Protein AF-A0A6P0HA74-F1 (afdb_monomer_lite)

Sequence (114 aa):
STVGPAVLPAVVAPSTAVATASQTGPALQLDWPAAPPAAPDLDWPAPAPGEHVVVRGDCLWDVAESWLSRQHPGAPVTDAEVARAVHAWWQANAAVLGPDPDLLLPGQVLRPPG

InterPro domains:
  IPR018392 LysM domain [cd00118] (52-111)
  IPR036779 LysM domain superfamily [G3DSA:3.10.350.10] (40-114)

pLDDT: mean 78.07, std 17.73, range [39.81, 97.62]

Radius of gyration: 25.77 Å; chains: 1; bounding box: 68×34×74 Å

Organism: NCBI:txid1608614

Structure (mmCIF, N/CA/C/O backbone):
data_AF-A0A6P0HA74-F1
#
_entry.id   AF-A0A6P0HA74-F1
#
loop_
_atom_site.group_PDB
_atom_site.id
_atom_site.type_symbol
_atom_site.label_atom_id
_atom_site.label_alt_id
_atom_site.label_comp_id
_atom_site.label_asym_id
_atom_site.label_entity_id
_atom_site.label_seq_id
_atom_site.pdbx_PDB_ins_code
_atom_site.Cartn_x
_atom_site.Cartn_y
_atom_site.Cartn_z
_atom_site.occupancy
_atom_site.B_iso_or_equiv
_atom_site.auth_seq_id
_atom_site.auth_comp_id
_atom_site.auth_asym_id
_atom_site.auth_atom_id
_atom_site.pdbx_PDB_model_num
ATOM 1 N N . SER A 1 1 ? 52.073 18.113 -47.345 1.00 43.47 1 SER A N 1
ATOM 2 C CA . SER A 1 1 ? 52.523 18.630 -46.037 1.00 43.47 1 SER A CA 1
ATOM 3 C C . SER A 1 1 ? 51.297 19.187 -45.338 1.00 43.47 1 SER A C 1
ATOM 5 O O . SER A 1 1 ? 50.624 19.988 -45.958 1.00 43.47 1 SER A O 1
ATOM 7 N N . THR A 1 2 ? 50.844 18.764 -44.164 1.00 50.44 2 THR A N 1
ATOM 8 C CA . THR A 1 2 ? 51.470 17.999 -43.085 1.00 50.44 2 THR A CA 1
ATOM 9 C C . THR A 1 2 ? 50.348 17.353 -42.266 1.00 50.44 2 THR A C 1
ATOM 11 O O . THR A 1 2 ? 49.344 17.996 -41.982 1.00 50.44 2 THR A O 1
ATOM 14 N N . VAL A 1 3 ? 50.528 16.078 -41.921 1.00 50.56 3 VAL A N 1
ATOM 15 C CA . VAL A 1 3 ? 49.720 15.315 -40.961 1.00 50.56 3 VAL A CA 1
ATOM 16 C C . VAL A 1 3 ? 50.313 15.506 -39.563 1.00 50.56 3 VAL A C 1
ATOM 18 O O . VAL A 1 3 ? 51.532 15.432 -39.420 1.00 50.56 3 VAL A O 1
ATOM 21 N N . GLY A 1 4 ? 49.452 15.648 -38.549 1.00 39.81 4 GLY A N 1
ATOM 22 C CA . GLY A 1 4 ? 49.714 15.202 -37.171 1.00 39.81 4 GLY A CA 1
ATOM 23 C C . GLY A 1 4 ? 49.387 16.221 -36.062 1.00 39.81 4 GLY A C 1
ATOM 24 O O . GLY A 1 4 ? 49.480 17.419 -36.315 1.00 39.81 4 GLY A O 1
ATOM 25 N N . PRO A 1 5 ? 49.102 15.787 -34.813 1.00 52.12 5 PRO A N 1
ATOM 26 C CA . PRO A 1 5 ? 48.651 14.468 -34.364 1.00 52.12 5 PRO A CA 1
ATOM 27 C C . PRO A 1 5 ? 47.281 14.500 -33.654 1.00 52.12 5 PRO A C 1
ATOM 29 O O . PRO A 1 5 ? 46.880 15.478 -33.027 1.00 52.12 5 PRO A O 1
ATOM 32 N N . ALA A 1 6 ? 46.586 13.366 -33.734 1.00 55.09 6 ALA A N 1
ATOM 33 C CA . ALA A 1 6 ? 45.475 13.018 -32.862 1.00 55.09 6 ALA A CA 1
ATOM 34 C C . ALA A 1 6 ? 45.995 12.813 -31.431 1.00 55.09 6 ALA A C 1
ATOM 36 O O . ALA A 1 6 ? 46.968 12.085 -31.220 1.00 55.09 6 ALA A O 1
ATOM 37 N N . VAL A 1 7 ? 45.345 13.448 -30.459 1.00 53.94 7 VAL A N 1
ATOM 38 C CA . VAL A 1 7 ? 45.594 13.226 -29.033 1.00 53.94 7 VAL A CA 1
ATOM 39 C C . VAL A 1 7 ? 44.594 12.204 -28.491 1.00 53.94 7 VAL A C 1
ATOM 41 O O . VAL A 1 7 ? 43.398 12.266 -28.767 1.00 53.94 7 VAL A O 1
ATOM 44 N N . LEU A 1 8 ? 45.144 11.222 -27.780 1.00 56.34 8 LEU A N 1
ATOM 45 C CA . LEU A 1 8 ? 44.493 10.051 -27.192 1.00 56.34 8 LEU A CA 1
ATOM 46 C C . LEU A 1 8 ? 43.583 10.429 -26.001 1.00 56.34 8 LEU A C 1
ATOM 48 O O . LEU A 1 8 ? 43.788 11.484 -25.398 1.00 56.34 8 LEU A O 1
ATOM 52 N N . PRO A 1 9 ? 42.611 9.575 -25.617 1.00 54.62 9 PRO A N 1
ATOM 53 C CA . PRO A 1 9 ? 41.733 9.836 -24.479 1.00 54.62 9 PRO A CA 1
ATOM 54 C C . PRO A 1 9 ? 42.484 9.694 -23.148 1.00 54.62 9 PRO A C 1
ATOM 56 O O . PRO A 1 9 ? 43.219 8.731 -22.926 1.00 54.62 9 PRO A O 1
ATOM 59 N N . ALA A 1 10 ? 42.265 10.643 -22.240 1.00 53.97 10 ALA A N 1
ATOM 60 C CA . ALA A 1 10 ? 42.718 10.542 -20.861 1.00 53.97 10 ALA A CA 1
ATOM 61 C C . ALA A 1 10 ? 41.856 9.510 -20.117 1.00 53.97 10 ALA A C 1
ATOM 63 O O . ALA A 1 10 ? 40.655 9.703 -19.934 1.00 53.97 10 ALA A O 1
ATOM 64 N N . VAL A 1 11 ? 42.473 8.407 -19.691 1.00 57.75 11 VAL A N 1
ATOM 65 C CA . VAL A 1 11 ? 41.870 7.480 -18.732 1.00 57.75 11 VAL A CA 1
ATOM 66 C C . VAL A 1 11 ? 41.816 8.175 -17.368 1.00 57.75 11 VAL A C 1
ATOM 68 O O . VAL A 1 11 ? 42.846 8.507 -16.785 1.00 57.75 11 VAL A O 1
ATOM 71 N N . VAL A 1 12 ? 40.612 8.443 -16.866 1.00 54.41 12 VAL A N 1
ATOM 72 C CA . VAL A 1 12 ? 40.404 8.881 -15.481 1.00 54.41 12 VAL A CA 1
ATOM 73 C C . VAL A 1 12 ? 40.133 7.629 -14.657 1.00 54.41 12 VAL A C 1
ATOM 75 O O . VAL A 1 12 ? 39.069 7.024 -14.761 1.00 54.41 12 VAL A O 1
ATOM 78 N N . ALA A 1 13 ? 41.115 7.217 -13.860 1.00 54.62 13 ALA A N 1
ATOM 79 C CA . ALA A 1 13 ? 40.897 6.247 -12.797 1.00 54.62 13 ALA A CA 1
ATOM 80 C C . ALA A 1 13 ? 40.134 6.928 -11.642 1.00 54.62 13 ALA A C 1
ATOM 82 O O . ALA A 1 13 ? 40.496 8.047 -11.265 1.00 54.62 13 ALA A O 1
ATOM 83 N N . PRO A 1 14 ? 39.112 6.293 -11.043 1.00 52.38 14 PRO A N 1
ATOM 84 C CA . PRO A 1 14 ? 38.516 6.795 -9.816 1.00 52.38 14 PRO A CA 1
ATOM 85 C C . PRO A 1 14 ? 39.441 6.452 -8.641 1.00 52.38 14 PRO A C 1
ATOM 87 O O . PRO A 1 14 ? 39.481 5.313 -8.180 1.00 52.38 14 PRO A O 1
ATOM 90 N N . SER A 1 15 ? 40.194 7.430 -8.137 1.00 58.59 15 SER A N 1
ATOM 91 C CA . SER A 1 15 ? 40.829 7.293 -6.823 1.00 58.59 15 SER A CA 1
ATOM 92 C C . SER A 1 15 ? 39.768 7.487 -5.746 1.00 58.59 15 SER A C 1
ATOM 94 O O . SER A 1 15 ? 39.423 8.607 -5.373 1.00 58.59 15 SER A O 1
ATOM 96 N N . THR A 1 16 ? 39.241 6.373 -5.246 1.00 57.06 16 THR A N 1
ATOM 97 C CA . THR A 1 16 ? 38.525 6.296 -3.973 1.00 57.06 16 THR A CA 1
ATOM 98 C C . THR A 1 16 ? 39.425 6.781 -2.843 1.00 57.06 16 THR A C 1
ATOM 100 O O . THR A 1 16 ? 40.361 6.094 -2.442 1.00 57.06 16 THR A O 1
ATOM 103 N N . ALA A 1 17 ? 39.102 7.947 -2.297 1.00 54.72 17 ALA A N 1
ATOM 104 C CA . ALA A 1 17 ? 39.505 8.351 -0.961 1.00 54.72 17 ALA A CA 1
ATOM 105 C C . ALA A 1 17 ? 38.378 9.201 -0.368 1.00 54.72 17 ALA A C 1
ATOM 107 O O . ALA A 1 17 ? 38.397 10.428 -0.435 1.00 54.72 17 ALA A O 1
ATOM 108 N N . VAL A 1 18 ? 37.361 8.542 0.194 1.00 53.84 18 VAL A N 1
ATOM 109 C CA . VAL A 1 18 ? 36.449 9.223 1.116 1.00 53.84 18 VAL A CA 1
ATOM 110 C C . VAL A 1 18 ? 37.223 9.364 2.420 1.00 53.84 18 VAL A C 1
ATOM 112 O O . VAL A 1 18 ? 37.295 8.441 3.226 1.00 53.84 18 VAL A O 1
ATOM 115 N N . ALA A 1 19 ? 37.900 10.499 2.574 1.00 52.91 19 ALA A N 1
ATOM 116 C CA . ALA A 1 19 ? 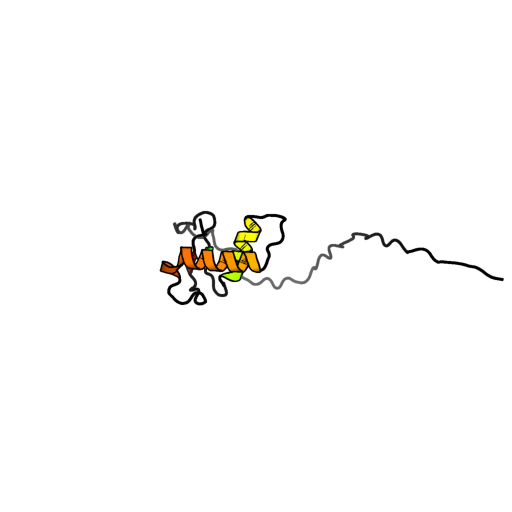38.472 10.889 3.846 1.00 52.91 19 ALA A CA 1
ATOM 117 C C . ALA A 1 19 ? 37.314 11.063 4.834 1.00 52.91 19 ALA A C 1
ATOM 119 O O . ALA A 1 19 ? 36.489 11.965 4.685 1.00 52.91 19 ALA A O 1
ATOM 120 N N . THR A 1 20 ? 37.239 10.181 5.829 1.00 54.62 20 THR A N 1
ATOM 121 C CA . THR A 1 20 ? 36.370 10.348 6.993 1.00 54.62 20 THR A CA 1
ATOM 122 C C . THR A 1 20 ? 36.833 11.593 7.742 1.00 54.62 20 THR A C 1
ATOM 124 O O . THR A 1 20 ? 37.724 11.536 8.587 1.00 54.62 20 THR A O 1
ATOM 127 N N . ALA A 1 21 ? 36.267 12.747 7.399 1.00 58.16 21 ALA A N 1
ATOM 128 C CA . ALA A 1 21 ? 36.385 13.934 8.221 1.00 58.16 21 ALA A CA 1
ATOM 129 C C . ALA A 1 21 ? 35.566 13.680 9.489 1.00 58.16 21 ALA A C 1
ATOM 131 O O . ALA A 1 21 ? 34.340 13.795 9.486 1.00 58.16 21 ALA A O 1
ATOM 132 N N . SER A 1 22 ? 36.250 13.295 10.567 1.00 51.66 22 SER A N 1
ATOM 133 C CA . SER A 1 22 ? 35.706 13.336 11.920 1.00 51.66 22 SER A CA 1
ATOM 134 C C . SER A 1 22 ? 35.312 14.780 12.224 1.00 51.66 22 SER A C 1
ATOM 136 O O . SER A 1 22 ? 36.145 15.604 12.599 1.00 51.66 22 SER A O 1
ATOM 138 N N . GLN A 1 23 ? 34.042 15.111 11.995 1.00 56.16 23 GLN A N 1
ATOM 139 C CA . GLN A 1 23 ? 33.460 16.379 12.409 1.00 56.16 23 GLN A CA 1
ATOM 140 C C . GLN A 1 23 ? 33.321 16.364 13.932 1.00 56.16 23 GLN A C 1
ATOM 142 O O . GLN A 1 23 ? 32.290 15.977 14.472 1.00 56.16 23 GLN A O 1
ATOM 147 N N . THR A 1 24 ? 34.364 16.805 14.634 1.00 58.50 24 THR A N 1
ATOM 148 C CA . THR A 1 24 ? 34.254 17.217 16.037 1.00 58.50 24 THR A CA 1
ATOM 149 C C . THR A 1 24 ? 33.698 18.640 16.069 1.00 58.50 24 THR A C 1
ATOM 151 O O . THR A 1 24 ? 34.410 19.605 16.333 1.00 58.50 24 THR A O 1
ATOM 154 N N . GLY A 1 25 ? 32.418 18.778 15.729 1.00 60.03 25 GLY A N 1
ATOM 155 C CA . GLY A 1 25 ? 31.619 19.906 16.196 1.00 60.03 25 GLY A CA 1
ATOM 156 C C . GLY A 1 25 ? 31.120 19.595 17.610 1.00 60.03 25 GLY A C 1
ATOM 157 O O . GLY A 1 25 ? 30.911 18.418 17.916 1.00 60.03 25 GLY A O 1
ATOM 158 N N . PRO A 1 26 ? 30.928 20.590 18.494 1.00 56.66 26 PRO A N 1
ATOM 159 C CA . PRO A 1 26 ? 30.213 20.352 19.737 1.00 56.66 26 PRO A CA 1
ATOM 160 C C . PRO A 1 26 ? 28.817 19.853 19.368 1.00 56.66 26 PRO A C 1
ATOM 162 O O . PRO A 1 26 ? 28.005 20.596 18.815 1.00 56.66 26 PRO A O 1
ATOM 165 N N . ALA A 1 27 ? 28.562 18.570 19.618 1.00 61.34 27 ALA A N 1
ATOM 166 C CA . ALA A 1 27 ? 27.219 18.039 19.560 1.00 61.34 27 ALA A CA 1
ATOM 167 C C . ALA A 1 27 ? 26.399 18.866 20.553 1.00 61.34 27 ALA A C 1
ATOM 169 O O . ALA A 1 27 ? 26.670 18.849 21.754 1.00 61.34 27 ALA A O 1
ATOM 170 N N . LEU A 1 28 ? 25.433 19.632 20.043 1.00 60.47 28 LEU A N 1
ATOM 171 C CA . LEU A 1 28 ? 24.293 20.078 20.829 1.00 60.47 28 LEU A CA 1
ATOM 172 C C . LEU A 1 28 ? 23.624 18.797 21.313 1.00 60.47 28 LEU A C 1
ATOM 174 O O . LEU A 1 28 ? 22.827 18.190 20.599 1.00 60.47 28 LEU A O 1
ATOM 178 N N . GLN A 1 29 ? 24.065 18.324 22.474 1.00 58.56 29 GLN A N 1
ATOM 179 C CA . GLN A 1 29 ? 23.509 17.164 23.129 1.00 58.56 29 GLN A CA 1
ATOM 180 C C . GLN A 1 29 ? 22.115 17.587 23.560 1.00 58.56 29 GLN A C 1
ATOM 182 O O . GLN A 1 29 ? 21.932 18.246 24.575 1.00 58.56 29 GLN A O 1
ATOM 187 N N . LEU A 1 30 ? 21.145 17.311 22.692 1.00 62.97 30 LEU A N 1
ATOM 188 C CA . LEU A 1 30 ? 19.745 17.406 23.033 1.00 62.97 30 LEU A CA 1
ATOM 189 C C . LEU A 1 30 ? 19.576 16.471 24.233 1.00 62.97 30 LEU A C 1
ATOM 191 O O . LEU A 1 30 ? 19.823 15.273 24.091 1.00 62.97 30 LEU A O 1
ATOM 195 N N . ASP A 1 31 ? 19.217 17.011 25.401 1.00 64.69 31 ASP A N 1
ATOM 196 C CA . ASP A 1 31 ? 18.891 16.258 26.622 1.00 64.69 31 ASP A CA 1
ATOM 197 C C . ASP A 1 31 ? 17.576 15.472 26.444 1.00 64.69 31 ASP A C 1
ATOM 199 O O . ASP A 1 31 ? 16.661 15.505 27.266 1.00 64.69 31 ASP A O 1
ATOM 203 N N . TRP A 1 32 ? 17.450 14.789 25.306 1.00 59.81 32 TRP A N 1
ATOM 204 C CA . TRP A 1 32 ? 16.455 13.770 25.079 1.00 59.81 32 TRP A CA 1
ATOM 205 C C . TRP A 1 32 ? 16.746 12.648 26.078 1.00 59.81 32 TRP A C 1
ATOM 207 O O . TRP A 1 32 ? 17.893 12.188 26.148 1.00 59.81 32 TRP A O 1
ATOM 217 N N . PRO A 1 33 ? 15.758 12.207 26.873 1.00 64.25 33 PRO A N 1
ATOM 218 C CA . PRO A 1 33 ? 15.972 11.093 27.778 1.00 64.25 33 PRO A CA 1
ATOM 219 C C . PRO A 1 33 ? 16.472 9.906 26.956 1.00 64.25 33 PRO A C 1
ATOM 221 O O . PRO A 1 33 ? 15.891 9.571 25.922 1.00 64.25 33 PRO A O 1
ATOM 224 N N . ALA A 1 34 ? 17.589 9.317 27.394 1.00 65.44 34 ALA A N 1
ATOM 225 C CA . ALA A 1 34 ? 18.159 8.118 26.794 1.00 65.44 34 ALA A CA 1
ATOM 226 C C . ALA A 1 34 ? 17.041 7.118 26.475 1.00 65.44 34 ALA A C 1
ATOM 228 O O . ALA A 1 34 ? 16.107 6.995 27.268 1.00 65.44 34 ALA A O 1
ATOM 229 N N . ALA A 1 35 ? 17.144 6.497 25.292 1.00 61.84 35 ALA A N 1
ATOM 230 C CA . ALA A 1 35 ? 16.149 5.639 24.651 1.00 61.84 35 ALA A CA 1
ATOM 231 C C . ALA A 1 35 ? 15.139 5.031 25.643 1.00 61.84 35 ALA A C 1
ATOM 233 O O . ALA A 1 35 ? 15.575 4.404 26.615 1.00 61.84 35 ALA A O 1
ATOM 234 N N . PRO A 1 36 ? 13.818 5.200 25.418 1.00 63.25 36 PRO A N 1
ATOM 235 C CA . PRO A 1 36 ? 12.823 4.632 26.315 1.00 63.25 36 PRO A CA 1
ATOM 236 C C . PRO A 1 36 ? 13.139 3.145 26.535 1.00 63.25 36 PRO A C 1
ATOM 238 O O . PRO A 1 36 ? 13.561 2.480 25.580 1.00 63.25 36 PRO A O 1
ATOM 241 N N . PRO A 1 37 ? 12.984 2.618 27.767 1.00 62.50 37 PRO A N 1
ATOM 242 C CA . PRO A 1 37 ? 13.084 1.180 27.987 1.00 62.50 37 PRO A CA 1
ATOM 243 C C . PRO A 1 37 ? 12.192 0.502 26.951 1.00 62.50 37 PRO A C 1
ATOM 245 O O . PRO A 1 37 ? 11.111 1.033 26.678 1.00 62.50 37 PRO A O 1
ATOM 248 N N . ALA A 1 38 ? 12.689 -0.585 26.343 1.00 61.59 38 ALA A N 1
ATOM 249 C CA . ALA A 1 38 ? 11.983 -1.349 25.317 1.00 61.59 38 ALA A CA 1
ATOM 250 C C . ALA A 1 38 ? 10.492 -1.335 25.644 1.00 61.59 38 ALA A C 1
ATOM 252 O O . ALA A 1 38 ? 10.103 -1.768 26.734 1.00 61.59 38 ALA A O 1
ATOM 253 N N . ALA A 1 39 ? 9.708 -0.686 24.774 1.00 63.72 39 ALA A N 1
ATOM 254 C CA . ALA A 1 39 ? 8.276 -0.565 24.973 1.00 63.72 39 ALA A CA 1
ATOM 255 C C . ALA A 1 39 ? 7.746 -1.959 25.337 1.00 63.72 39 ALA A C 1
ATOM 257 O O . ALA A 1 39 ? 8.240 -2.9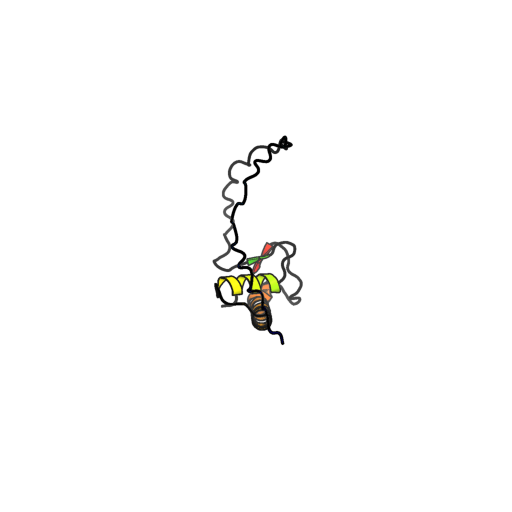31 24.757 1.00 63.72 39 ALA A O 1
ATOM 258 N N . PRO A 1 40 ? 6.818 -2.083 26.308 1.00 59.38 40 PRO A N 1
ATOM 259 C CA . PRO A 1 40 ? 6.205 -3.377 26.574 1.00 59.38 40 PRO A CA 1
ATOM 260 C C . PRO A 1 40 ? 5.763 -3.948 25.232 1.00 59.38 40 PRO A C 1
ATOM 262 O O . PRO A 1 40 ? 5.248 -3.175 24.418 1.00 59.38 40 PRO A O 1
ATOM 265 N N . ASP A 1 41 ? 6.018 -5.237 24.994 1.00 61.41 41 ASP A N 1
ATOM 266 C CA . ASP A 1 41 ? 5.526 -5.947 23.820 1.00 61.41 41 ASP A CA 1
ATOM 267 C C . ASP A 1 41 ? 4.003 -5.795 23.816 1.00 61.41 41 ASP A C 1
ATOM 269 O O . ASP A 1 41 ? 3.261 -6.548 24.447 1.00 61.41 41 ASP A O 1
ATOM 273 N N . LEU A 1 42 ? 3.526 -4.716 23.197 1.00 60.81 42 LEU A N 1
ATOM 274 C CA . LEU A 1 42 ? 2.134 -4.544 22.879 1.00 60.81 42 LEU A CA 1
ATOM 275 C C . LEU A 1 42 ? 1.882 -5.715 21.945 1.00 60.81 42 LEU A C 1
ATOM 277 O O . LEU A 1 42 ? 2.486 -5.772 20.875 1.00 60.81 42 LEU A O 1
ATOM 281 N N . ASP A 1 43 ? 1.049 -6.653 22.392 1.00 62.62 43 ASP A N 1
ATOM 282 C CA . ASP A 1 43 ? 0.607 -7.861 21.681 1.00 62.62 43 ASP A CA 1
ATOM 283 C C . ASP A 1 43 ? -0.278 -7.472 20.476 1.00 62.62 43 ASP A C 1
ATOM 285 O O . ASP A 1 43 ? -1.371 -7.986 20.240 1.00 62.62 43 ASP A O 1
ATOM 289 N N . TRP A 1 44 ? 0.147 -6.434 19.755 1.00 57.31 44 TRP A N 1
ATOM 290 C CA . TRP A 1 44 ? -0.449 -6.010 18.522 1.00 57.31 44 TRP A CA 1
ATOM 291 C C . TRP A 1 44 ? -0.076 -7.066 17.491 1.00 57.31 44 TRP A C 1
ATOM 293 O O . TRP A 1 44 ? 1.117 -7.325 17.292 1.00 57.31 44 TRP A O 1
ATOM 303 N N . PRO A 1 45 ? -1.063 -7.695 16.839 1.00 63.19 45 PRO A N 1
ATOM 304 C CA . PRO A 1 45 ? -0.770 -8.671 15.812 1.00 63.19 45 PRO A CA 1
ATOM 305 C C . PRO A 1 45 ? 0.074 -7.995 14.731 1.00 63.19 45 PRO A C 1
ATOM 307 O O . PRO A 1 45 ? -0.332 -6.992 14.137 1.00 63.19 45 PRO A O 1
ATOM 310 N N . ALA A 1 46 ? 1.273 -8.530 14.505 1.00 69.06 46 ALA A N 1
ATOM 311 C CA . ALA A 1 46 ? 2.105 -8.085 13.404 1.00 69.06 46 ALA A CA 1
ATOM 312 C C . ALA A 1 46 ? 1.375 -8.387 12.082 1.00 69.06 46 ALA A C 1
ATOM 314 O O . ALA A 1 46 ? 0.796 -9.473 11.950 1.00 69.06 46 ALA A O 1
ATOM 315 N N . PRO A 1 47 ? 1.391 -7.458 11.111 1.00 72.56 47 PRO A N 1
ATOM 316 C CA . PRO A 1 47 ? 0.835 -7.711 9.789 1.00 72.56 47 PRO A CA 1
ATOM 317 C C . PRO A 1 47 ? 1.479 -8.959 9.174 1.00 72.56 47 PRO A C 1
ATOM 319 O O . PRO A 1 47 ? 2.683 -9.197 9.320 1.00 72.56 47 PRO A O 1
ATOM 322 N N . ALA A 1 48 ? 0.667 -9.774 8.504 1.00 77.12 48 ALA A N 1
ATOM 323 C CA . ALA A 1 48 ? 1.135 -10.980 7.836 1.00 77.12 48 ALA A CA 1
ATOM 324 C C . ALA A 1 48 ? 2.163 -10.630 6.738 1.00 77.12 48 ALA A C 1
ATOM 326 O O . ALA A 1 48 ? 2.192 -9.499 6.243 1.00 77.12 48 ALA A O 1
ATOM 327 N N . PRO A 1 49 ? 3.023 -11.576 6.318 1.00 77.19 49 PRO A N 1
ATOM 328 C CA . PRO A 1 49 ? 4.041 -11.305 5.310 1.00 77.19 49 PRO A CA 1
ATOM 329 C C . PRO A 1 49 ? 3.443 -10.697 4.035 1.00 77.19 49 PRO A C 1
ATOM 331 O O . PRO A 1 49 ? 2.619 -11.313 3.364 1.00 77.19 49 PRO A O 1
ATOM 334 N N . GLY A 1 50 ? 3.882 -9.483 3.699 1.00 83.31 50 GLY A N 1
ATOM 335 C CA . GLY A 1 50 ? 3.420 -8.757 2.516 1.00 83.31 50 GLY A CA 1
ATOM 336 C C . GLY A 1 50 ? 2.213 -7.842 2.738 1.00 83.31 50 GLY A C 1
ATOM 337 O O . GLY A 1 50 ? 1.915 -7.070 1.830 1.00 83.31 50 GLY A O 1
ATOM 338 N N . GLU A 1 51 ? 1.569 -7.871 3.908 1.00 91.50 51 GLU A N 1
ATOM 339 C CA . GLU A 1 51 ? 0.582 -6.858 4.297 1.00 91.50 51 GLU A CA 1
ATOM 340 C C . GLU A 1 51 ? 1.254 -5.495 4.509 1.00 91.50 51 GLU A C 1
ATOM 342 O O . GLU A 1 51 ? 2.411 -5.400 4.929 1.00 91.50 51 GLU A O 1
ATOM 347 N N . HIS A 1 52 ? 0.517 -4.430 4.200 1.00 93.44 52 HIS A N 1
ATOM 348 C CA . HIS A 1 52 ? 0.974 -3.050 4.326 1.00 93.44 52 HIS A CA 1
ATOM 349 C C . HIS A 1 52 ? 0.050 -2.281 5.264 1.00 93.44 52 HIS A C 1
ATOM 351 O O . HIS A 1 52 ? -1.156 -2.216 5.034 1.00 93.44 52 HIS A O 1
ATOM 357 N N . VAL A 1 53 ? 0.608 -1.689 6.319 1.00 94.69 53 VAL A N 1
ATOM 358 C CA . VAL A 1 53 ? -0.135 -0.782 7.202 1.00 94.69 53 VAL A CA 1
ATOM 359 C C . VAL A 1 53 ? -0.020 0.623 6.634 1.00 94.69 53 VAL A C 1
ATOM 361 O O . VAL A 1 53 ? 1.079 1.166 6.565 1.00 94.69 53 VAL A O 1
ATOM 364 N N . VAL A 1 54 ? -1.152 1.210 6.257 1.00 93.94 54 VAL A N 1
ATOM 365 C CA . VAL A 1 54 ? -1.222 2.568 5.719 1.00 93.94 54 VAL A CA 1
ATOM 366 C C . VAL A 1 54 ? -0.732 3.562 6.765 1.00 93.94 54 VAL A C 1
ATOM 368 O O . VAL A 1 54 ? -1.271 3.637 7.874 1.00 93.94 54 VAL A O 1
ATOM 371 N N . VAL A 1 55 ? 0.252 4.374 6.398 1.00 92.44 55 VAL A N 1
ATOM 372 C CA . VAL A 1 55 ? 0.703 5.532 7.171 1.00 92.44 55 VAL A CA 1
ATOM 373 C C . VAL A 1 55 ? 0.295 6.834 6.484 1.00 92.44 55 VAL A C 1
ATOM 375 O O . VAL A 1 55 ? -0.145 6.868 5.336 1.00 92.44 55 VAL A O 1
ATOM 378 N N . ARG A 1 56 ? 0.397 7.953 7.208 1.00 89.94 56 ARG A N 1
ATOM 379 C CA . ARG A 1 56 ? 0.075 9.267 6.641 1.00 89.94 56 ARG A CA 1
ATOM 380 C C . ARG A 1 56 ? 0.988 9.552 5.443 1.00 89.94 56 ARG A C 1
ATOM 382 O O . ARG A 1 56 ? 2.196 9.664 5.624 1.00 89.94 56 ARG A O 1
ATOM 389 N N . GLY A 1 57 ? 0.381 9.796 4.283 1.00 90.88 57 GLY A N 1
ATOM 390 C CA . GLY A 1 57 ? 1.088 10.134 3.046 1.00 90.88 57 GLY A CA 1
ATOM 391 C C . GLY A 1 57 ? 1.265 8.958 2.088 1.00 90.88 57 GLY A C 1
ATOM 392 O O . GLY A 1 57 ? 1.730 9.189 0.980 1.00 90.88 57 GLY A O 1
ATOM 393 N N . ASP A 1 58 ? 0.864 7.747 2.480 1.00 93.88 58 ASP A N 1
ATOM 394 C CA . ASP A 1 58 ? 0.844 6.609 1.565 1.00 93.88 58 ASP A CA 1
ATOM 395 C C . ASP A 1 58 ? -0.171 6.809 0.438 1.00 93.88 58 ASP A C 1
ATOM 397 O O . ASP A 1 58 ? -1.265 7.345 0.637 1.00 93.88 58 ASP A O 1
ATOM 401 N N . CYS A 1 59 ? 0.175 6.283 -0.733 1.00 94.06 59 CYS A N 1
ATOM 402 C CA . CYS A 1 59 ? -0.734 6.096 -1.851 1.00 94.06 59 CYS A CA 1
ATOM 403 C C . CYS A 1 59 ? -0.604 4.664 -2.394 1.00 94.06 59 CYS A C 1
ATOM 405 O O . CYS A 1 59 ? 0.426 4.008 -2.216 1.00 94.06 59 CYS A O 1
ATOM 407 N N . LEU A 1 60 ? -1.640 4.158 -3.072 1.00 94.00 60 LEU A N 1
ATOM 408 C CA . LEU A 1 60 ? -1.608 2.791 -3.612 1.00 94.00 60 LEU A CA 1
ATOM 409 C C . LEU A 1 60 ? -0.480 2.572 -4.625 1.00 94.00 60 LEU A C 1
ATOM 411 O O . LEU A 1 60 ? -0.005 1.444 -4.744 1.00 94.00 60 LEU A O 1
ATOM 415 N N . TRP A 1 61 ? -0.060 3.620 -5.340 1.00 95.62 61 TRP A N 1
ATOM 416 C CA . TRP A 1 61 ? 1.034 3.541 -6.307 1.00 95.62 61 TRP A CA 1
ATOM 417 C C . TRP A 1 61 ? 2.342 3.130 -5.634 1.00 95.62 61 TRP A C 1
ATOM 419 O O . TRP A 1 61 ? 2.908 2.101 -5.993 1.00 95.62 61 TRP A O 1
ATOM 429 N N . ASP A 1 62 ? 2.760 3.860 -4.599 1.00 95.31 62 ASP A N 1
ATOM 430 C CA . ASP A 1 62 ? 4.008 3.591 -3.875 1.00 95.31 62 ASP A CA 1
ATOM 431 C C . ASP A 1 62 ? 3.975 2.224 -3.177 1.00 95.31 62 ASP A C 1
ATOM 433 O O . ASP A 1 62 ? 4.958 1.477 -3.182 1.00 95.31 62 ASP A O 1
ATOM 437 N N . VAL A 1 63 ? 2.820 1.848 -2.613 1.00 94.94 63 VAL A N 1
ATOM 438 C CA . VAL A 1 63 ? 2.623 0.527 -1.993 1.00 94.94 63 VAL A CA 1
ATOM 439 C C . VAL A 1 63 ? 2.787 -0.586 -3.031 1.00 94.94 63 VAL A C 1
ATOM 441 O O . VAL A 1 63 ? 3.503 -1.565 -2.790 1.00 94.94 63 VAL A O 1
ATOM 444 N N . ALA A 1 64 ? 2.156 -0.436 -4.197 1.00 95.88 64 ALA A N 1
ATOM 445 C CA . ALA A 1 64 ? 2.219 -1.409 -5.277 1.00 95.88 64 ALA A CA 1
ATOM 446 C C . ALA A 1 64 ? 3.623 -1.501 -5.894 1.00 95.88 64 ALA A C 1
ATOM 448 O O . ALA A 1 64 ? 4.118 -2.609 -6.107 1.00 95.88 64 ALA A O 1
ATOM 449 N N . GLU A 1 65 ? 4.284 -0.369 -6.134 1.00 96.50 65 GLU A N 1
ATOM 450 C CA . GLU A 1 65 ? 5.648 -0.303 -6.665 1.00 96.50 65 GLU A CA 1
ATOM 451 C C . GLU A 1 65 ? 6.658 -0.942 -5.702 1.00 96.50 65 GLU A C 1
ATOM 453 O O . GLU A 1 65 ? 7.464 -1.788 -6.104 1.00 96.50 65 GLU A O 1
ATOM 458 N N . SER A 1 66 ? 6.578 -0.612 -4.410 1.00 95.12 66 SER A N 1
ATOM 459 C CA . SER A 1 66 ? 7.417 -1.208 -3.366 1.00 95.12 66 SER A CA 1
ATOM 460 C C . SER A 1 66 ? 7.197 -2.718 -3.251 1.00 95.12 66 SER A C 1
ATOM 462 O O . SER A 1 66 ? 8.142 -3.496 -3.084 1.00 95.12 66 SER A O 1
ATOM 464 N N . TRP A 1 67 ? 5.947 -3.171 -3.364 1.00 95.12 67 TRP A N 1
ATOM 465 C CA . TRP A 1 67 ? 5.619 -4.595 -3.379 1.00 95.12 67 TRP A CA 1
ATOM 466 C C . TRP A 1 67 ? 6.183 -5.313 -4.616 1.00 95.12 67 TRP A C 1
ATOM 468 O O . TRP A 1 67 ? 6.813 -6.360 -4.464 1.00 95.12 67 TRP A O 1
ATOM 478 N N . LEU A 1 68 ? 6.037 -4.742 -5.817 1.00 95.50 68 LEU A N 1
ATOM 479 C CA . LEU A 1 68 ? 6.610 -5.295 -7.052 1.00 95.50 68 LEU A CA 1
ATOM 480 C C . LEU A 1 68 ? 8.141 -5.354 -6.995 1.00 95.50 68 LEU A C 1
ATOM 482 O O . LEU A 1 68 ? 8.725 -6.385 -7.325 1.00 95.50 68 LEU A O 1
ATOM 486 N N . SER A 1 69 ? 8.786 -4.297 -6.500 1.00 95.06 69 SER A N 1
ATOM 487 C CA . SER A 1 69 ? 10.247 -4.226 -6.362 1.00 95.06 69 SER A CA 1
ATOM 488 C C . SER A 1 69 ? 10.794 -5.314 -5.434 1.00 95.06 69 SER A C 1
ATOM 490 O O . SER A 1 69 ? 11.856 -5.883 -5.689 1.00 95.06 69 SER A O 1
ATOM 492 N N . ARG A 1 70 ? 10.053 -5.651 -4.368 1.00 93.69 70 ARG A N 1
ATOM 493 C CA . ARG A 1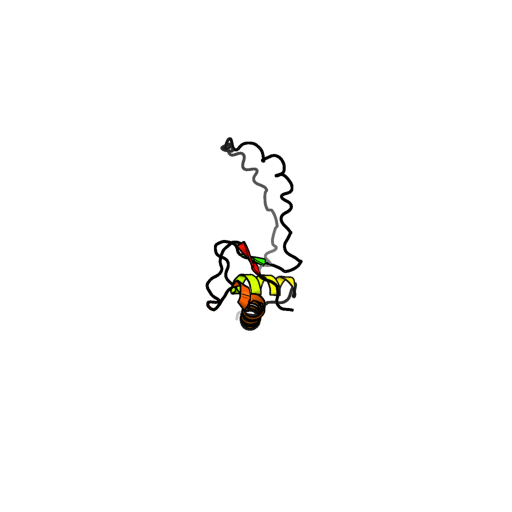 70 ? 10.403 -6.757 -3.462 1.00 93.69 70 ARG A CA 1
ATOM 494 C C . ARG A 1 70 ? 10.210 -8.131 -4.099 1.00 93.69 70 ARG A C 1
ATOM 496 O O . ARG A 1 70 ? 10.974 -9.041 -3.790 1.00 93.69 70 ARG A O 1
ATOM 503 N N . GLN A 1 71 ? 9.208 -8.293 -4.960 1.00 92.06 71 GLN A N 1
ATOM 504 C CA . GLN A 1 71 ? 8.946 -9.564 -5.640 1.00 92.06 71 GLN A CA 1
ATOM 505 C C . GLN A 1 71 ? 9.878 -9.838 -6.818 1.00 92.06 71 GLN A C 1
ATOM 507 O O . GLN A 1 71 ? 10.184 -10.998 -7.097 1.00 92.06 71 GLN A O 1
ATOM 512 N N . HIS A 1 72 ? 10.344 -8.791 -7.495 1.00 92.31 72 HIS A N 1
ATOM 513 C CA . HIS A 1 72 ? 11.204 -8.894 -8.669 1.00 92.31 72 HIS A CA 1
ATOM 514 C C . HIS A 1 72 ? 12.562 -8.220 -8.425 1.00 92.31 72 HIS A C 1
ATOM 516 O O . HIS A 1 72 ? 12.909 -7.253 -9.108 1.00 92.31 72 HIS A O 1
ATOM 522 N N . PRO A 1 73 ? 13.362 -8.713 -7.458 1.00 92.44 73 PRO A N 1
ATOM 523 C CA . PRO A 1 73 ? 14.638 -8.094 -7.136 1.00 92.44 73 PRO A CA 1
ATOM 524 C C . PRO A 1 73 ? 15.566 -8.109 -8.358 1.00 92.44 73 PRO A C 1
ATOM 526 O O . PRO A 1 73 ? 15.855 -9.160 -8.929 1.00 92.44 73 PRO A O 1
ATOM 529 N N . GLY A 1 74 ? 16.047 -6.928 -8.750 1.00 90.94 74 GLY A N 1
ATOM 530 C CA . GLY A 1 74 ? 16.975 -6.757 -9.872 1.00 90.94 74 GLY A CA 1
ATOM 531 C C . GLY A 1 74 ? 16.324 -6.601 -11.250 1.00 90.94 74 GLY A C 1
ATOM 532 O O . GLY A 1 74 ? 17.052 -6.423 -12.225 1.00 90.94 74 GLY A O 1
ATOM 533 N N . ALA A 1 75 ? 14.992 -6.621 -11.345 1.00 93.00 75 ALA A N 1
ATOM 534 C CA . ALA A 1 75 ? 14.271 -6.225 -12.552 1.00 93.00 75 ALA A CA 1
ATOM 535 C C . ALA A 1 75 ? 13.694 -4.807 -12.387 1.00 93.00 75 ALA A C 1
ATOM 537 O O . ALA A 1 75 ? 13.222 -4.470 -11.299 1.00 93.00 75 ALA A O 1
ATOM 538 N N . PRO A 1 76 ? 13.722 -3.961 -13.433 1.00 92.94 76 PRO A N 1
ATOM 539 C CA . PRO A 1 76 ? 13.012 -2.691 -13.394 1.00 92.94 76 PRO A CA 1
ATOM 540 C C . PRO A 1 76 ? 11.504 -2.954 -13.361 1.00 92.94 76 PRO A C 1
ATOM 542 O O . PRO A 1 76 ? 10.996 -3.732 -14.166 1.00 92.94 76 PRO A O 1
ATOM 545 N N . VAL A 1 77 ? 10.806 -2.286 -12.447 1.00 96.44 77 VAL A N 1
ATOM 546 C CA . VAL A 1 77 ? 9.343 -2.254 -12.415 1.00 96.44 77 VAL A CA 1
ATOM 5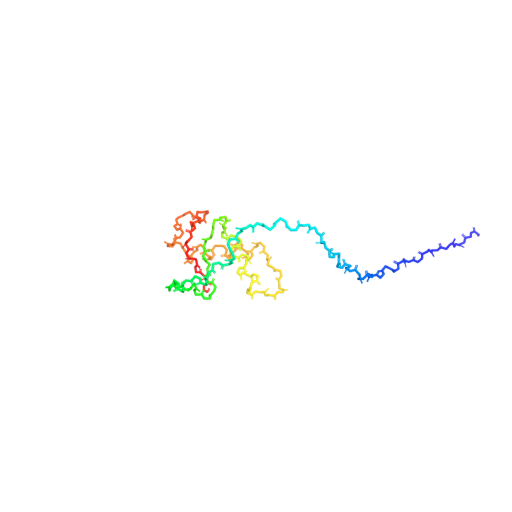47 C C . VAL A 1 77 ? 8.876 -1.154 -13.363 1.00 96.44 77 VAL A C 1
ATOM 549 O O . VAL A 1 77 ? 9.376 -0.032 -13.308 1.00 96.44 77 VAL A O 1
ATOM 552 N N . THR A 1 78 ? 7.953 -1.473 -14.264 1.00 97.25 78 THR A N 1
ATOM 553 C CA . THR A 1 78 ? 7.397 -0.507 -15.222 1.00 97.25 78 THR A CA 1
ATOM 554 C C . THR A 1 78 ? 6.105 0.121 -14.701 1.00 97.25 78 THR A C 1
ATOM 556 O O . THR A 1 78 ? 5.318 -0.541 -14.027 1.00 97.25 78 THR A O 1
ATOM 559 N N . ASP A 1 79 ? 5.810 1.362 -15.093 1.00 97.31 79 ASP A N 1
ATOM 560 C CA . ASP A 1 79 ? 4.563 2.056 -14.723 1.00 97.31 79 ASP A CA 1
ATOM 561 C C . ASP A 1 79 ? 3.302 1.249 -15.071 1.00 97.31 79 ASP A C 1
ATOM 563 O O . ASP A 1 79 ? 2.313 1.266 -14.340 1.00 97.31 79 ASP A O 1
ATOM 567 N N . ALA A 1 80 ? 3.330 0.507 -16.183 1.00 97.62 80 ALA A N 1
ATOM 568 C CA . ALA A 1 80 ? 2.226 -0.359 -16.589 1.00 97.62 80 ALA A CA 1
ATOM 569 C C . ALA A 1 80 ? 2.009 -1.526 -15.609 1.00 97.62 80 ALA A C 1
ATOM 571 O O . ALA A 1 80 ? 0.867 -1.899 -15.325 1.00 97.62 80 ALA A O 1
ATOM 572 N N . GLU A 1 81 ? 3.089 -2.095 -15.071 1.00 96.88 81 GLU A N 1
ATOM 573 C CA . GLU A 1 81 ? 3.014 -3.126 -14.035 1.00 96.88 81 GLU A CA 1
ATOM 574 C C . GLU A 1 81 ? 2.519 -2.543 -12.715 1.00 96.88 81 GLU A C 1
ATOM 576 O O . GLU A 1 81 ? 1.651 -3.155 -12.088 1.00 96.88 81 GLU A O 1
ATOM 581 N N . VAL A 1 82 ? 2.993 -1.348 -12.335 1.00 97.19 82 VAL A N 1
ATOM 582 C CA . VAL A 1 82 ? 2.505 -0.647 -11.139 1.00 97.19 82 VAL A CA 1
ATOM 583 C C . VAL A 1 82 ? 1.014 -0.365 -11.265 1.00 97.19 82 VAL A C 1
ATOM 585 O O . VAL A 1 82 ? 0.262 -0.757 -10.382 1.00 97.19 82 VAL A O 1
ATOM 588 N N . ALA A 1 83 ? 0.543 0.196 -12.380 1.00 97.00 83 ALA A N 1
ATOM 589 C CA . ALA A 1 83 ? -0.879 0.466 -12.596 1.00 97.00 83 ALA A CA 1
ATOM 590 C C . ALA A 1 83 ? -1.745 -0.806 -12.490 1.00 97.00 83 ALA A C 1
ATOM 592 O O . ALA A 1 83 ? -2.812 -0.794 -11.867 1.00 97.00 83 ALA A O 1
ATOM 593 N N . ARG A 1 84 ? -1.274 -1.935 -13.044 1.00 97.25 84 ARG A N 1
ATOM 594 C CA . ARG A 1 84 ? -1.955 -3.233 -12.901 1.00 97.25 84 ARG A CA 1
ATOM 595 C C . ARG A 1 84 ? -1.989 -3.686 -11.442 1.00 97.25 84 ARG A C 1
ATOM 597 O O . ARG A 1 84 ? -3.017 -4.179 -10.978 1.00 97.25 84 ARG A O 1
ATOM 604 N N . ALA A 1 85 ? -0.876 -3.536 -10.731 1.00 96.38 85 ALA A N 1
ATOM 605 C CA . ALA A 1 85 ? -0.775 -3.905 -9.329 1.00 96.38 85 ALA A CA 1
ATOM 606 C C . ALA A 1 85 ? -1.649 -3.006 -8.446 1.00 96.38 85 ALA A C 1
ATOM 608 O O . ALA A 1 85 ? -2.380 -3.540 -7.623 1.00 96.38 85 ALA A O 1
ATOM 609 N N . VAL A 1 86 ? -1.670 -1.688 -8.657 1.00 96.00 86 VAL A N 1
ATOM 610 C CA . VAL A 1 86 ? -2.565 -0.736 -7.975 1.00 96.00 86 VAL A CA 1
ATOM 611 C C . VAL A 1 86 ? -4.016 -1.189 -8.086 1.00 96.00 86 VAL A C 1
ATOM 613 O O . VAL A 1 86 ? -4.713 -1.293 -7.077 1.00 96.00 86 VAL A O 1
ATOM 616 N N . HIS A 1 87 ? -4.460 -1.539 -9.296 1.00 95.44 87 HIS A N 1
ATOM 617 C CA . HIS A 1 87 ? -5.815 -2.042 -9.494 1.00 95.44 87 HIS A CA 1
ATOM 618 C C . HIS A 1 87 ? -6.051 -3.364 -8.744 1.00 95.44 87 HIS A C 1
ATOM 620 O O . HIS A 1 87 ? -7.101 -3.547 -8.133 1.00 95.44 87 HIS A O 1
ATOM 626 N N . ALA A 1 88 ? -5.081 -4.283 -8.750 1.00 95.81 88 ALA A N 1
ATOM 627 C CA . ALA A 1 88 ? -5.175 -5.537 -8.003 1.00 95.81 88 ALA A CA 1
ATOM 628 C C . ALA A 1 88 ? -5.234 -5.312 -6.479 1.00 95.81 88 ALA A C 1
ATOM 630 O O . ALA A 1 88 ? -6.038 -5.948 -5.800 1.00 95.81 88 ALA A O 1
ATOM 631 N N . TRP A 1 89 ? -4.446 -4.372 -5.953 1.00 95.56 89 TRP A N 1
ATOM 632 C CA . TRP A 1 89 ? -4.469 -3.961 -4.550 1.00 95.56 89 TRP A CA 1
ATOM 633 C C . TRP A 1 89 ? -5.819 -3.365 -4.161 1.00 95.56 89 TRP A C 1
ATOM 635 O O . TRP A 1 89 ? -6.381 -3.759 -3.140 1.00 95.56 89 TRP A O 1
ATOM 645 N N . TRP A 1 90 ? -6.375 -2.469 -4.977 1.00 93.81 90 TRP A N 1
ATOM 646 C CA . TRP A 1 90 ? -7.698 -1.913 -4.711 1.00 93.81 90 TRP A CA 1
ATOM 647 C C . TRP A 1 90 ? -8.777 -3.000 -4.715 1.00 93.81 90 TRP A C 1
ATOM 649 O O . TRP A 1 90 ? -9.546 -3.088 -3.765 1.00 93.81 90 TRP A O 1
ATOM 659 N N . GLN A 1 91 ? -8.791 -3.891 -5.712 1.00 94.31 91 GLN A N 1
ATOM 660 C CA . GLN A 1 91 ? -9.764 -4.991 -5.784 1.00 94.31 91 GLN A CA 1
ATOM 661 C C . GLN A 1 91 ? -9.670 -5.941 -4.581 1.00 94.31 91 GLN A C 1
ATOM 663 O O . GLN A 1 91 ? -10.691 -6.297 -3.994 1.00 94.31 91 GLN A O 1
ATOM 668 N N . ALA A 1 92 ? -8.454 -6.312 -4.168 1.00 94.69 92 ALA A N 1
ATOM 669 C CA . ALA A 1 92 ? -8.229 -7.176 -3.009 1.00 94.69 92 ALA A CA 1
ATOM 670 C C . ALA A 1 92 ? -8.665 -6.527 -1.680 1.00 94.69 92 ALA A C 1
ATOM 672 O O . ALA A 1 92 ? -9.006 -7.234 -0.732 1.00 94.69 92 ALA A O 1
ATOM 673 N N . ASN A 1 93 ? -8.682 -5.190 -1.616 1.00 94.75 93 ASN A N 1
ATOM 674 C CA . ASN A 1 93 ? -8.926 -4.418 -0.396 1.00 94.75 93 ASN A CA 1
ATOM 675 C C . ASN A 1 93 ? -10.154 -3.502 -0.472 1.00 94.75 93 ASN A C 1
ATOM 677 O O . ASN A 1 93 ? -10.333 -2.653 0.401 1.00 94.75 93 ASN A O 1
ATOM 681 N N . ALA A 1 94 ? -11.030 -3.676 -1.465 1.00 92.31 94 ALA A N 1
ATOM 682 C CA . ALA A 1 94 ? -12.176 -2.794 -1.696 1.00 92.31 94 ALA A CA 1
ATOM 683 C C . ALA A 1 94 ? -13.122 -2.722 -0.485 1.00 92.31 94 ALA A C 1
ATOM 685 O O . ALA A 1 94 ? -13.729 -1.688 -0.222 1.00 92.31 94 ALA A O 1
ATOM 686 N N . ALA A 1 95 ? -13.202 -3.799 0.303 1.00 90.56 95 ALA A N 1
ATOM 687 C CA . ALA A 1 95 ? -13.968 -3.830 1.548 1.00 90.56 95 ALA A CA 1
ATOM 688 C C . ALA A 1 95 ? -13.400 -2.906 2.647 1.00 90.56 95 ALA A C 1
ATOM 690 O O . ALA A 1 95 ? -14.156 -2.462 3.507 1.00 90.56 95 ALA A O 1
ATOM 691 N N . VAL A 1 96 ? -12.090 -2.632 2.632 1.00 90.94 96 VAL A N 1
ATOM 692 C CA . VAL A 1 96 ? -11.387 -1.795 3.622 1.00 90.94 96 VAL A CA 1
ATOM 693 C C . VAL A 1 96 ? -11.251 -0.353 3.133 1.00 90.94 96 VAL A C 1
ATOM 695 O O . VAL A 1 96 ? -11.492 0.572 3.904 1.00 90.94 96 VAL A O 1
ATOM 698 N N . LEU A 1 97 ? -10.876 -0.166 1.865 1.00 89.56 97 LEU A N 1
ATOM 699 C CA . LEU A 1 97 ? -10.677 1.149 1.243 1.00 89.56 97 LEU A CA 1
ATOM 700 C C . LEU A 1 97 ? -12.006 1.840 0.906 1.00 89.56 97 LEU A C 1
ATOM 702 O O . LEU A 1 97 ? -12.119 3.059 0.984 1.00 89.56 97 LEU A O 1
ATOM 706 N N . GLY A 1 98 ? -13.039 1.060 0.581 1.00 86.12 98 GLY A N 1
ATOM 707 C CA . GLY A 1 98 ? -14.320 1.592 0.143 1.00 86.12 98 GLY A CA 1
ATOM 708 C C . GLY A 1 98 ? -14.316 2.033 -1.331 1.00 86.12 98 GLY A C 1
ATOM 709 O O . GLY A 1 98 ? -13.492 1.572 -2.126 1.00 86.12 98 GLY A O 1
ATOM 710 N N . PRO A 1 99 ? -15.289 2.875 -1.729 1.00 83.62 99 PRO A N 1
ATOM 711 C CA . PRO A 1 99 ? -15.532 3.215 -3.132 1.00 83.62 99 PRO A CA 1
ATOM 712 C C . PRO A 1 99 ? -14.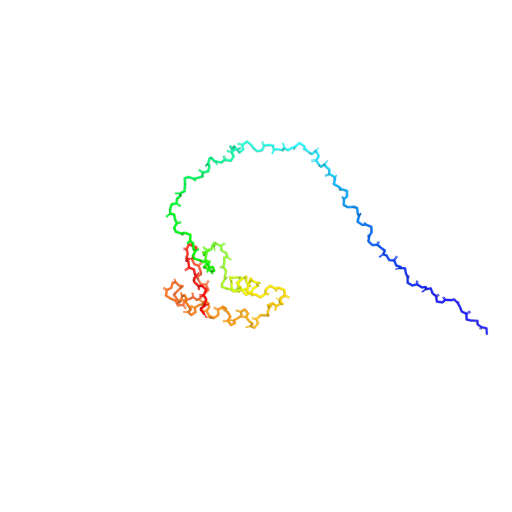513 4.197 -3.723 1.00 83.62 99 PRO A C 1
ATOM 714 O O . PRO A 1 99 ? -14.447 4.313 -4.944 1.00 83.62 99 PRO A O 1
ATOM 717 N N . ASP A 1 100 ? -13.760 4.904 -2.879 1.00 85.56 100 ASP A N 1
ATOM 718 C CA . ASP A 1 100 ? -12.750 5.875 -3.293 1.00 85.56 100 ASP A CA 1
ATOM 719 C C . ASP A 1 100 ? -11.342 5.273 -3.110 1.00 85.56 100 ASP A C 1
ATOM 721 O O . ASP A 1 100 ? -10.891 5.125 -1.972 1.00 85.56 100 ASP A O 1
ATOM 725 N N . PRO A 1 101 ? -10.653 4.879 -4.197 1.00 79.38 101 PRO A N 1
ATOM 726 C CA . PRO A 1 101 ? -9.330 4.262 -4.123 1.00 79.38 101 PRO A CA 1
ATOM 727 C C . PRO A 1 101 ? -8.220 5.238 -3.713 1.00 79.38 101 PRO A C 1
ATOM 729 O O . PRO A 1 101 ? -7.150 4.779 -3.313 1.00 79.38 101 PRO A O 1
ATOM 732 N N . ASP A 1 102 ? -8.455 6.551 -3.799 1.00 84.44 102 ASP A N 1
ATOM 733 C CA 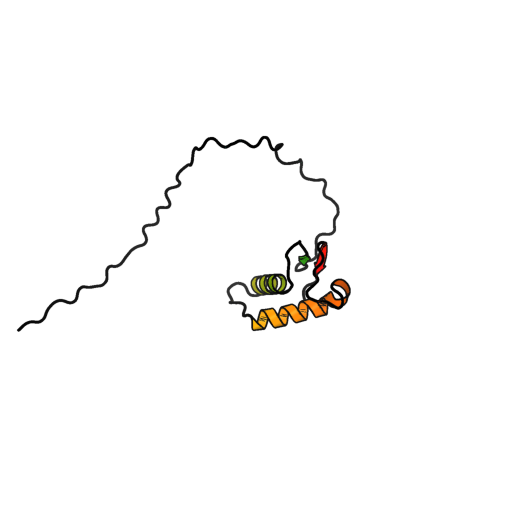. ASP A 1 102 ? -7.467 7.573 -3.441 1.00 84.44 102 ASP A CA 1
ATOM 734 C C . ASP A 1 102 ? -7.509 7.920 -1.941 1.00 84.44 102 ASP A C 1
ATOM 736 O O . ASP A 1 102 ? -6.610 8.586 -1.418 1.00 84.44 102 ASP A O 1
ATOM 740 N N . LEU A 1 103 ? -8.527 7.442 -1.213 1.00 86.62 103 LEU A N 1
ATOM 741 C CA . LEU A 1 103 ? -8.693 7.695 0.215 1.00 86.62 103 LEU A CA 1
ATOM 742 C C . LEU A 1 103 ? -8.083 6.575 1.066 1.00 86.62 103 LEU A C 1
ATOM 744 O O . LEU A 1 103 ? -8.766 5.661 1.528 1.00 86.62 103 LEU A O 1
ATOM 748 N N . LEU A 1 104 ? -6.786 6.689 1.335 1.00 91.31 104 LEU A N 1
ATOM 749 C CA . LEU A 1 104 ? -6.082 5.803 2.260 1.00 91.31 104 LEU A CA 1
ATOM 750 C C . LEU A 1 104 ? -6.099 6.411 3.666 1.00 91.31 104 LEU A C 1
ATOM 752 O O . LEU A 1 104 ? -5.580 7.505 3.903 1.00 91.31 104 LEU A O 1
ATOM 756 N N . LEU A 1 105 ? -6.702 5.698 4.618 1.00 90.25 105 LEU A N 1
ATOM 757 C CA . LEU A 1 105 ? -6.784 6.131 6.010 1.00 90.25 105 LEU A CA 1
ATOM 758 C C . LEU A 1 105 ? -5.649 5.497 6.830 1.00 90.25 105 LEU A C 1
ATOM 760 O O . LEU A 1 105 ? -5.492 4.273 6.802 1.00 90.25 105 LEU A O 1
ATOM 764 N N . PRO A 1 106 ? -4.882 6.285 7.609 1.00 92.81 106 PRO A N 1
ATOM 765 C CA . PRO A 1 106 ? -3.827 5.743 8.457 1.00 92.81 106 PRO A CA 1
ATOM 766 C C . PRO A 1 106 ? -4.332 4.648 9.403 1.00 92.81 106 PRO A C 1
ATOM 768 O O . PRO A 1 106 ? -5.378 4.793 10.036 1.00 92.81 106 PRO A O 1
ATOM 771 N N . GLY A 1 107 ? -3.565 3.565 9.514 1.00 91.69 107 GLY A N 1
ATOM 772 C CA . GLY A 1 107 ? -3.894 2.386 10.316 1.00 91.69 107 GLY A CA 1
ATOM 773 C C . GLY A 1 107 ? -4.707 1.317 9.581 1.00 91.69 107 GLY A C 1
ATOM 774 O O . GLY A 1 107 ? -4.896 0.233 10.132 1.00 91.69 107 GLY A O 1
ATOM 775 N N . GLN A 1 108 ? -5.161 1.567 8.348 1.00 93.19 108 GLN A N 1
ATOM 776 C CA . GLN A 1 108 ? -5.722 0.508 7.507 1.00 93.19 108 GLN A CA 1
ATOM 777 C C . GLN A 1 108 ? -4.649 -0.532 7.180 1.00 93.19 108 GLN A C 1
ATOM 779 O O . GLN A 1 108 ? -3.526 -0.188 6.822 1.00 93.19 108 GLN A O 1
ATOM 784 N N . VAL A 1 109 ? -5.005 -1.811 7.279 1.00 94.00 109 VAL A N 1
ATOM 785 C CA . VAL A 1 109 ? -4.138 -2.916 6.864 1.00 94.00 109 VAL A CA 1
ATOM 786 C C . VAL A 1 109 ? -4.584 -3.374 5.483 1.00 94.00 109 VAL A C 1
ATOM 788 O O . VAL A 1 109 ? -5.706 -3.856 5.319 1.00 94.00 109 VAL A O 1
ATOM 791 N N . LEU A 1 110 ? -3.710 -3.211 4.497 1.00 94.00 110 LEU A N 1
ATOM 792 C CA . LEU A 1 110 ? -3.915 -3.671 3.133 1.00 94.00 110 LEU A CA 1
ATOM 793 C C . LEU A 1 110 ? -3.259 -5.035 2.949 1.00 94.00 110 LEU A C 1
ATOM 795 O O . LEU A 1 110 ? -2.110 -5.256 3.335 1.00 94.00 110 LEU A O 1
ATOM 799 N N . ARG A 1 111 ? -3.985 -5.944 2.309 1.00 95.00 111 ARG A N 1
ATOM 800 C CA . ARG A 1 111 ? -3.533 -7.288 1.970 1.00 95.00 111 ARG A CA 1
ATOM 801 C C . ARG A 1 111 ? -2.998 -7.324 0.545 1.00 95.00 111 ARG A C 1
ATOM 803 O O . ARG A 1 111 ? -3.656 -6.780 -0.346 1.00 95.00 111 ARG A O 1
ATOM 810 N N . PRO A 1 112 ? -1.846 -7.971 0.310 1.00 92.62 112 PRO A N 1
ATOM 811 C CA . PRO A 1 112 ? -1.313 -8.089 -1.034 1.00 92.62 112 PRO A CA 1
ATOM 812 C C . PRO A 1 112 ? -2.288 -8.881 -1.917 1.00 92.62 112 PRO A C 1
ATOM 814 O O . PRO A 1 112 ? -2.962 -9.792 -1.422 1.00 92.62 112 PRO A O 1
ATOM 817 N N . PRO A 1 113 ? -2.382 -8.550 -3.215 1.00 90.19 113 PRO A N 1
ATOM 818 C CA . PRO A 1 113 ? -3.140 -9.361 -4.156 1.00 90.19 113 PRO A CA 1
ATOM 819 C C . PRO A 1 113 ? -2.527 -10.769 -4.241 1.00 90.19 113 PRO A C 1
ATOM 821 O O . PRO A 1 113 ? -1.302 -10.916 -4.216 1.00 90.19 113 PRO A O 1
ATOM 824 N N . GLY A 1 114 ? -3.401 -11.783 -4.270 1.00 79.88 114 GLY A N 1
ATOM 825 C CA . GLY A 1 114 ? -3.034 -13.206 -4.289 1.00 79.88 114 GLY A CA 1
ATOM 826 C C . GLY A 1 114 ? -2.542 -13.722 -5.632 1.00 79.88 114 GLY A C 1
ATOM 827 O O . GLY A 1 114 ? -2.745 -13.030 -6.657 1.00 79.88 114 GLY A O 1
#

Foldseek 3Di:
DDDDDDDDDDDDDDDDDPPPPPPPDPPPPPVPPPDDDPPPPPVDDDADVLKDFDDPPDALLVSQLVSVCVVDPPDDDDPVSSVVQSVLQCVQCCVQQPPDRGDDDGGGITDGRD

Secondary structure (DSSP, 8-state):
-----PPPP------------------------SS-S------PPPPPTT-EE--TT--HHHHHHHHHHHHSTTSPPPHHHHHHHHHHHHHHHHHHH-S-TT-PPTT-EEPPP-